Protein AF-A0A0K9Q6B2-F1 (afdb_monomer)

Structure (mmCIF, N/CA/C/O backbone):
data_AF-A0A0K9Q6B2-F1
#
_entry.id   AF-A0A0K9Q6B2-F1
#
loop_
_atom_site.group_PDB
_atom_site.id
_atom_site.type_symbol
_atom_site.label_atom_id
_atom_site.label_alt_id
_atom_site.label_comp_id
_atom_site.label_asym_id
_atom_site.label_entity_id
_atom_site.label_seq_id
_atom_site.pdbx_PDB_ins_code
_atom_site.Cartn_x
_atom_site.Cartn_y
_atom_site.Cartn_z
_atom_site.occupancy
_atom_site.B_iso_or_equiv
_atom_site.auth_seq_id
_atom_site.auth_comp_id
_atom_site.auth_asym_id
_atom_site.auth_atom_id
_atom_site.pdbx_PDB_model_num
ATOM 1 N N . MET A 1 1 ? 2.486 3.660 -5.165 1.00 57.69 1 MET A N 1
ATOM 2 C CA . MET A 1 1 ? 2.488 2.535 -6.147 1.00 57.69 1 MET A CA 1
ATOM 3 C C . MET A 1 1 ? 3.692 1.645 -5.858 1.00 57.69 1 MET A C 1
ATOM 5 O O . MET A 1 1 ? 4.761 2.183 -5.634 1.00 57.69 1 MET A O 1
ATOM 9 N N . ASN A 1 2 ? 3.535 0.317 -5.820 1.00 64.75 2 ASN A N 1
ATOM 10 C CA . ASN A 1 2 ? 4.508 -0.582 -5.174 1.00 64.75 2 ASN A CA 1
ATOM 11 C C . ASN A 1 2 ? 5.620 -1.140 -6.100 1.00 64.75 2 ASN A C 1
ATOM 13 O O . ASN A 1 2 ? 6.135 -2.240 -5.894 1.00 64.75 2 ASN A O 1
ATOM 17 N N . VAL A 1 3 ? 5.939 -0.426 -7.181 1.00 77.06 3 VAL A N 1
ATOM 18 C CA . VAL A 1 3 ? 6.899 -0.862 -8.207 1.00 77.06 3 VAL A CA 1
ATOM 19 C C . VAL A 1 3 ? 8.208 -0.112 -7.992 1.00 77.06 3 VAL A C 1
ATOM 21 O O . VAL A 1 3 ? 8.202 1.107 -7.923 1.00 77.06 3 VAL A O 1
ATOM 24 N N . LEU A 1 4 ? 9.324 -0.831 -7.909 1.00 83.75 4 LEU A N 1
ATOM 25 C CA . LEU A 1 4 ? 10.660 -0.250 -7.751 1.00 83.75 4 LEU A CA 1
ATOM 26 C C . LEU A 1 4 ? 11.307 0.064 -9.100 1.00 83.75 4 LEU A C 1
ATOM 28 O O . LEU A 1 4 ? 12.050 1.029 -9.243 1.00 83.75 4 LEU A O 1
ATOM 32 N N . LYS A 1 5 ? 11.092 -0.813 -10.084 1.00 89.44 5 LYS A N 1
ATOM 33 C CA . LYS A 1 5 ? 11.811 -0.765 -11.357 1.00 89.44 5 LYS A CA 1
ATOM 34 C C . LYS A 1 5 ? 11.062 -1.528 -12.435 1.00 89.44 5 LYS A C 1
ATOM 36 O O . LYS A 1 5 ? 10.506 -2.592 -12.157 1.00 89.44 5 LYS A O 1
ATOM 41 N N . LEU A 1 6 ? 11.113 -1.032 -13.659 1.00 92.50 6 LEU A N 1
ATOM 42 C CA . LEU A 1 6 ? 10.535 -1.660 -14.836 1.00 92.50 6 LEU A CA 1
ATOM 43 C C . LEU A 1 6 ? 11.603 -1.851 -15.910 1.00 92.50 6 LEU A C 1
ATOM 45 O O . LEU A 1 6 ? 12.460 -0.991 -16.101 1.00 92.50 6 LEU A O 1
ATOM 49 N N . ASP A 1 7 ? 11.507 -2.960 -16.633 1.00 95.00 7 ASP A N 1
ATOM 50 C CA . ASP A 1 7 ? 12.198 -3.153 -17.901 1.00 95.00 7 ASP A CA 1
ATOM 51 C C . ASP A 1 7 ? 11.111 -3.111 -19.003 1.00 95.00 7 ASP A C 1
ATOM 53 O O . ASP A 1 7 ? 10.152 -3.894 -18.984 1.00 95.00 7 ASP A O 1
ATOM 57 N N . VAL A 1 8 ? 11.217 -2.159 -19.931 1.00 94.31 8 VAL A N 1
ATOM 58 C CA . VAL A 1 8 ? 10.190 -1.783 -20.915 1.00 94.31 8 VAL A CA 1
ATOM 59 C C . VAL A 1 8 ? 10.779 -1.827 -22.320 1.00 94.31 8 VAL A C 1
ATOM 61 O O . VAL A 1 8 ? 11.869 -1.313 -22.548 1.00 94.31 8 VAL A O 1
ATOM 64 N N . ILE A 1 9 ? 10.046 -2.398 -23.273 1.00 94.25 9 ILE A N 1
ATOM 65 C CA . ILE A 1 9 ? 10.348 -2.265 -24.701 1.00 94.25 9 ILE A CA 1
ATOM 66 C C . ILE A 1 9 ? 9.525 -1.102 -25.251 1.00 94.25 9 ILE A C 1
ATOM 68 O O . ILE A 1 9 ? 8.294 -1.145 -25.229 1.00 94.25 9 ILE A O 1
ATOM 72 N N . THR A 1 10 ? 10.192 -0.052 -25.722 1.00 91.75 10 THR A N 1
ATOM 73 C CA . THR A 1 10 ? 9.519 1.133 -26.278 1.00 91.75 10 THR A CA 1
ATOM 74 C C . THR A 1 10 ? 8.935 0.848 -27.667 1.00 91.75 10 THR A C 1
ATOM 76 O O . THR A 1 10 ? 9.277 -0.146 -28.308 1.00 91.75 10 THR A O 1
ATOM 79 N N . GLY A 1 11 ? 8.102 1.754 -28.192 1.00 87.56 11 GLY A N 1
ATOM 80 C CA . GLY A 1 11 ? 7.571 1.648 -29.562 1.00 87.56 11 GLY A CA 1
ATOM 81 C C . GLY A 1 11 ? 8.639 1.650 -30.668 1.00 87.56 11 GLY A C 1
ATOM 82 O O . GLY A 1 11 ? 8.337 1.302 -31.805 1.00 87.56 11 GLY A O 1
ATOM 83 N N . LYS A 1 12 ? 9.889 2.007 -30.342 1.00 90.62 12 LYS A N 1
ATOM 84 C CA . LYS A 1 12 ? 11.040 1.935 -31.254 1.00 90.62 12 LYS A CA 1
ATOM 85 C C . LYS A 1 12 ? 11.734 0.567 -31.254 1.00 90.62 12 LYS A C 1
ATOM 87 O O . LYS A 1 12 ? 12.609 0.341 -32.078 1.00 90.62 12 LYS A O 1
ATOM 92 N N . GLY A 1 13 ? 11.346 -0.339 -30.352 1.00 91.12 13 GLY A N 1
ATOM 93 C CA . GLY A 1 13 ? 11.984 -1.645 -30.166 1.00 91.12 13 GLY A CA 1
ATOM 94 C C . GLY A 1 13 ? 13.136 -1.650 -29.156 1.00 91.12 13 GLY A C 1
ATOM 95 O O . GLY A 1 13 ? 13.700 -2.708 -28.890 1.00 91.12 13 GLY A O 1
ATOM 96 N N . ASP A 1 14 ? 13.461 -0.505 -28.552 1.00 93.31 14 ASP A N 1
ATOM 97 C CA . ASP A 1 14 ? 14.553 -0.400 -27.581 1.00 93.31 14 ASP A CA 1
ATOM 98 C C . ASP A 1 14 ? 14.140 -0.954 -26.214 1.00 93.31 14 ASP A C 1
ATOM 100 O O . ASP A 1 14 ? 13.113 -0.545 -25.659 1.00 93.31 14 ASP A O 1
ATOM 104 N N . MET A 1 15 ? 14.965 -1.838 -25.644 1.00 93.81 15 MET A N 1
ATOM 105 C CA . MET A 1 15 ? 14.822 -2.292 -24.261 1.00 93.81 15 MET A CA 1
ATOM 106 C C . MET A 1 15 ? 15.434 -1.257 -23.317 1.00 93.81 15 MET A C 1
ATOM 108 O O . MET A 1 15 ? 16.647 -1.055 -23.284 1.00 93.81 15 MET A O 1
ATOM 112 N N . MET A 1 16 ? 14.584 -0.628 -22.514 1.00 94.38 16 MET A N 1
ATOM 113 C CA . MET A 1 16 ? 14.964 0.377 -21.535 1.00 94.38 16 MET A CA 1
ATOM 114 C C . MET A 1 16 ? 14.595 -0.063 -20.131 1.00 94.38 16 MET A C 1
ATOM 116 O O . MET A 1 16 ? 13.613 -0.757 -19.893 1.00 94.38 16 MET A O 1
ATOM 120 N N . THR A 1 17 ? 15.408 0.363 -19.180 1.00 94.94 17 THR A N 1
ATOM 121 C CA . THR A 1 17 ? 15.175 0.142 -17.761 1.00 94.94 17 THR A CA 1
ATOM 122 C C . THR A 1 17 ? 14.816 1.477 -17.117 1.00 94.94 17 THR A C 1
ATOM 124 O O . THR A 1 17 ? 15.500 2.469 -17.366 1.00 94.94 17 THR A O 1
ATOM 127 N N . CYS A 1 18 ? 13.766 1.522 -16.299 1.00 92.75 18 CYS A N 1
ATOM 128 C CA . CYS A 1 18 ? 13.313 2.746 -15.641 1.00 92.75 18 CYS A CA 1
ATOM 129 C C . CYS A 1 18 ? 12.869 2.524 -14.183 1.00 92.75 18 CYS A C 1
ATOM 131 O O . CYS A 1 18 ? 12.442 1.434 -13.801 1.00 92.75 18 CYS A O 1
ATOM 133 N N . SER A 1 19 ? 13.016 3.558 -13.361 1.00 91.44 19 SER A N 1
ATOM 134 C CA . SER A 1 19 ? 12.631 3.664 -11.947 1.00 91.44 19 SER A CA 1
ATOM 135 C C . SER A 1 19 ? 12.259 5.117 -11.628 1.00 91.44 19 SER A C 1
ATOM 137 O O . SER A 1 19 ? 12.355 5.997 -12.485 1.00 91.44 19 SER A O 1
ATOM 139 N N . ASP A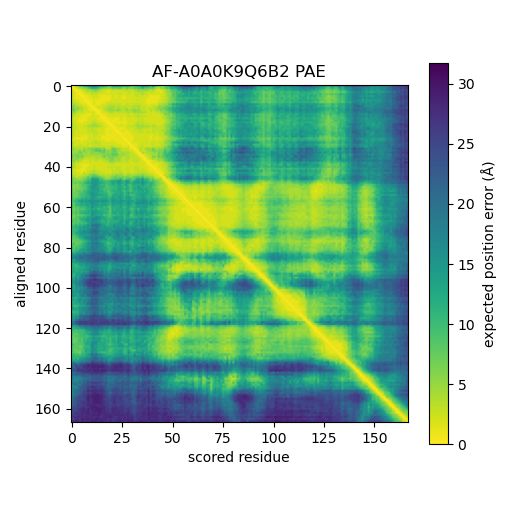 1 20 ? 11.852 5.386 -10.391 1.00 88.56 20 ASP A N 1
ATOM 140 C CA . ASP A 1 20 ? 11.551 6.733 -9.886 1.00 88.56 20 ASP A CA 1
ATOM 141 C C . ASP A 1 20 ? 12.697 7.747 -10.085 1.00 88.56 20 ASP A C 1
ATOM 143 O O . ASP A 1 20 ? 12.446 8.925 -10.328 1.00 88.56 20 ASP A O 1
ATOM 147 N N . ASN A 1 21 ? 13.945 7.278 -10.036 1.00 92.19 21 ASN A N 1
ATOM 148 C CA . ASN A 1 21 ? 15.170 8.070 -10.151 1.00 92.19 21 ASN A CA 1
ATOM 149 C C . ASN A 1 21 ? 15.954 7.860 -11.461 1.00 92.19 21 ASN A C 1
ATOM 151 O O . ASN A 1 21 ? 16.980 8.506 -11.671 1.00 92.19 21 ASN A O 1
ATOM 155 N N . HIS A 1 22 ? 15.502 6.972 -12.350 1.00 91.19 22 HIS A N 1
ATOM 156 C CA . HIS A 1 22 ? 16.187 6.668 -13.608 1.00 91.19 22 HIS A CA 1
ATOM 157 C C . HIS A 1 22 ? 15.173 6.516 -14.739 1.00 91.19 22 HIS A C 1
ATOM 159 O O . HIS A 1 22 ? 14.329 5.627 -14.690 1.00 91.19 22 HIS A O 1
ATOM 165 N N . ASN A 1 23 ? 15.252 7.355 -15.777 1.00 90.62 23 ASN A N 1
ATOM 166 C CA . ASN A 1 23 ? 14.235 7.419 -16.838 1.00 90.62 23 ASN A CA 1
ATOM 167 C C . ASN A 1 23 ? 12.811 7.567 -16.260 1.00 90.62 23 ASN A C 1
ATOM 169 O O . ASN A 1 23 ? 11.887 6.852 -16.653 1.00 90.62 23 ASN A O 1
ATOM 173 N N . SER A 1 24 ? 12.650 8.476 -15.295 1.00 91.06 24 SER A N 1
ATOM 174 C CA . SER A 1 24 ? 11.429 8.638 -14.498 1.00 91.06 24 SER A CA 1
ATOM 175 C C . SER A 1 24 ? 10.203 9.005 -15.337 1.00 91.06 24 SER A C 1
ATOM 177 O O . SER A 1 24 ? 9.110 8.522 -15.058 1.00 91.06 24 SER A O 1
ATOM 179 N N . GLU A 1 25 ? 10.374 9.773 -16.414 1.00 90.56 25 GLU A N 1
ATOM 180 C CA . GLU A 1 25 ? 9.297 10.066 -17.370 1.00 90.56 25 GLU A CA 1
ATOM 181 C C . GLU A 1 25 ? 8.736 8.791 -18.010 1.00 90.56 25 GLU A C 1
ATOM 183 O O . GLU A 1 25 ? 7.522 8.601 -18.056 1.00 90.56 25 GLU A O 1
ATOM 188 N N . LEU A 1 26 ? 9.611 7.874 -18.444 1.00 89.88 26 LEU A N 1
ATOM 189 C CA . LEU A 1 26 ? 9.194 6.576 -18.975 1.00 89.88 26 LEU A CA 1
ATOM 190 C C . LEU A 1 26 ? 8.571 5.714 -17.873 1.00 89.88 26 LEU A C 1
ATOM 192 O O . LEU A 1 26 ? 7.573 5.042 -18.116 1.00 89.88 26 LEU A O 1
ATOM 196 N N . PHE A 1 27 ? 9.138 5.735 -16.665 1.00 90.25 27 PHE A N 1
ATOM 197 C CA . PHE A 1 27 ? 8.605 5.003 -15.518 1.00 90.25 27 PHE A CA 1
ATOM 198 C C . PHE A 1 27 ? 7.161 5.415 -15.210 1.00 90.25 27 PHE A C 1
ATOM 200 O O . PHE A 1 27 ? 6.265 4.577 -15.273 1.00 90.25 27 PHE A O 1
ATOM 207 N N . TYR A 1 28 ? 6.901 6.701 -14.969 1.00 88.44 28 TYR A N 1
ATOM 208 C CA . TYR A 1 28 ? 5.554 7.196 -14.675 1.00 88.44 28 TYR A CA 1
ATOM 209 C C . TYR A 1 28 ? 4.623 7.166 -15.891 1.00 88.44 28 TYR A C 1
ATOM 211 O O . TYR A 1 28 ? 3.433 6.926 -15.722 1.00 88.44 28 TYR A O 1
ATOM 219 N N . GLY A 1 29 ? 5.140 7.342 -17.111 1.00 87.69 29 GLY A N 1
ATOM 220 C CA . GLY A 1 29 ? 4.344 7.227 -18.334 1.00 87.69 29 GLY A CA 1
ATOM 221 C C . GLY A 1 29 ? 3.834 5.804 -18.571 1.00 87.69 29 GLY A C 1
ATOM 222 O O . GLY A 1 29 ? 2.686 5.602 -18.952 1.00 87.69 29 GLY A O 1
ATOM 223 N N . VAL A 1 30 ? 4.656 4.789 -18.302 1.00 88.06 30 VAL A N 1
ATOM 224 C CA . VAL A 1 30 ? 4.267 3.379 -18.463 1.00 88.06 30 VAL A CA 1
ATOM 225 C C . VAL A 1 30 ? 3.322 2.924 -17.342 1.00 88.06 30 VAL A C 1
ATOM 227 O O . VAL A 1 30 ? 2.409 2.128 -17.584 1.00 88.06 30 VAL A O 1
ATOM 230 N N . LEU A 1 31 ? 3.478 3.456 -16.127 1.00 85.25 31 LEU A N 1
ATOM 231 C CA . LEU A 1 31 ? 2.573 3.202 -15.005 1.00 85.25 31 LEU A CA 1
ATOM 232 C C . LEU A 1 31 ? 1.212 3.884 -15.237 1.00 85.25 31 LEU A C 1
ATOM 234 O O . LEU A 1 31 ? 1.035 5.073 -15.010 1.00 85.25 31 LEU A O 1
ATOM 238 N N . GLY A 1 32 ? 0.212 3.117 -15.674 1.00 78.56 32 GLY A N 1
ATOM 239 C CA . GLY A 1 32 ? -1.139 3.638 -15.928 1.00 78.56 32 GLY A CA 1
ATOM 240 C C . GLY A 1 32 ? -1.335 4.259 -17.316 1.00 78.56 32 GLY A C 1
ATOM 241 O O . GLY A 1 32 ? -2.458 4.617 -17.657 1.00 78.56 32 GLY A O 1
ATOM 242 N N . GLY A 1 33 ? -0.302 4.295 -18.163 1.00 82.50 33 GLY A N 1
ATOM 243 C CA . GLY A 1 33 ? -0.378 4.796 -19.543 1.00 82.50 33 GLY A CA 1
ATOM 244 C C . GLY A 1 33 ? -1.043 3.858 -20.553 1.00 82.50 33 GLY A C 1
ATOM 245 O O . GLY A 1 33 ? -0.788 3.984 -21.746 1.00 82.50 33 GLY A O 1
ATOM 246 N N . LEU A 1 34 ? -1.842 2.884 -20.099 1.00 79.75 34 LEU A N 1
ATOM 247 C CA . LEU A 1 34 ? -2.633 1.967 -20.940 1.00 79.75 34 LEU A CA 1
ATOM 248 C C . LEU A 1 34 ? -1.836 1.261 -22.065 1.00 79.75 34 LEU A C 1
ATOM 250 O O . LEU A 1 34 ? -2.406 0.881 -23.083 1.00 79.75 34 LEU A O 1
ATOM 254 N N . GLY A 1 35 ? -0.520 1.091 -21.892 1.00 80.56 35 GLY A N 1
ATOM 255 C CA . GLY A 1 35 ? 0.371 0.470 -22.883 1.00 80.56 35 GLY A CA 1
ATOM 256 C C . GLY A 1 35 ? 0.847 1.388 -24.017 1.00 80.56 35 GLY A C 1
ATOM 257 O O . GLY A 1 35 ? 1.495 0.911 -24.941 1.00 80.56 35 GLY A O 1
ATOM 258 N N . GLN A 1 36 ? 0.576 2.695 -23.963 1.00 85.38 36 GLN A N 1
ATOM 259 C CA . GLN A 1 36 ? 0.947 3.639 -25.030 1.00 85.38 36 GLN A CA 1
ATOM 260 C C . GLN A 1 36 ? 2.454 3.917 -25.108 1.00 85.38 36 GLN A C 1
ATOM 262 O O . GLN A 1 36 ? 2.977 4.227 -26.175 1.00 85.38 36 GLN A O 1
ATOM 267 N N . PHE A 1 37 ? 3.161 3.795 -23.984 1.00 81.88 37 PHE A N 1
ATOM 268 C CA . PHE A 1 37 ? 4.571 4.182 -23.865 1.00 81.88 37 PHE A CA 1
ATOM 269 C C . PHE A 1 37 ? 5.548 3.000 -23.977 1.00 81.88 37 PHE A C 1
ATOM 271 O O . PHE A 1 37 ? 6.762 3.197 -23.965 1.00 81.88 37 PHE A O 1
ATOM 278 N N . GLY A 1 38 ? 5.034 1.775 -24.127 1.00 86.06 38 GLY A N 1
ATOM 279 C CA . GLY A 1 38 ? 5.836 0.569 -24.317 1.00 86.06 38 GLY A CA 1
ATOM 280 C C . GLY A 1 38 ? 5.263 -0.671 -23.632 1.00 86.06 38 GLY A C 1
ATOM 281 O O . GLY A 1 38 ? 4.308 -0.604 -22.856 1.00 86.06 38 GLY A O 1
ATOM 282 N N . PHE A 1 39 ? 5.882 -1.817 -23.911 1.00 89.12 39 PHE A N 1
ATOM 283 C CA . PHE A 1 39 ? 5.536 -3.111 -23.331 1.00 89.12 39 PHE A CA 1
ATOM 284 C C . PHE A 1 39 ? 6.407 -3.400 -22.110 1.00 89.12 39 PHE A C 1
ATOM 286 O O . PHE A 1 39 ? 7.630 -3.489 -22.215 1.00 89.12 39 PHE A O 1
ATOM 293 N N . ILE A 1 40 ? 5.782 -3.587 -20.949 1.00 91.69 40 ILE A N 1
ATOM 294 C CA . ILE A 1 40 ? 6.485 -4.001 -19.731 1.00 91.69 40 ILE A CA 1
ATOM 295 C C . ILE A 1 40 ? 6.880 -5.474 -19.874 1.00 91.69 40 ILE A C 1
ATOM 297 O O . ILE A 1 40 ? 6.017 -6.341 -19.984 1.00 91.69 40 ILE A O 1
ATOM 301 N N . THR A 1 41 ? 8.181 -5.757 -19.838 1.00 91.44 41 THR A N 1
ATOM 302 C CA . THR A 1 41 ? 8.728 -7.125 -19.920 1.00 91.44 41 THR A CA 1
ATOM 303 C C . THR A 1 41 ? 9.174 -7.666 -18.566 1.00 91.44 41 THR A C 1
ATOM 305 O O . THR A 1 41 ? 9.146 -8.875 -18.343 1.00 91.44 41 THR A O 1
ATOM 308 N N . ARG A 1 42 ? 9.545 -6.783 -17.631 1.00 89.31 42 ARG A N 1
ATOM 309 C CA . ARG A 1 42 ? 9.842 -7.138 -16.238 1.00 89.31 42 ARG A CA 1
ATOM 310 C C . ARG A 1 42 ? 9.415 -6.013 -15.304 1.00 89.31 42 ARG A C 1
ATOM 312 O O . ARG A 1 42 ? 9.640 -4.844 -15.599 1.00 89.31 42 ARG A O 1
ATOM 319 N N . ALA A 1 43 ? 8.871 -6.370 -14.146 1.00 88.12 43 ALA A N 1
ATOM 320 C CA . ALA A 1 43 ? 8.630 -5.446 -13.045 1.00 88.12 43 ALA A CA 1
ATOM 321 C C . ALA A 1 43 ? 9.293 -5.972 -11.768 1.00 88.12 43 ALA A C 1
ATOM 323 O O . ALA A 1 43 ? 9.216 -7.162 -11.467 1.00 88.12 43 ALA A O 1
ATOM 324 N N . ARG A 1 44 ? 9.949 -5.086 -11.018 1.00 84.50 44 ARG A N 1
ATOM 325 C CA . ARG A 1 44 ? 10.446 -5.347 -9.662 1.00 84.50 44 ARG A CA 1
ATOM 326 C C . ARG A 1 44 ? 9.480 -4.681 -8.687 1.00 84.50 44 ARG A C 1
ATOM 328 O O . ARG A 1 44 ? 9.270 -3.475 -8.780 1.00 84.50 44 ARG A O 1
ATOM 335 N N . ILE A 1 45 ? 8.878 -5.462 -7.797 1.00 77.00 45 ILE A N 1
ATOM 336 C CA . ILE A 1 45 ? 7.797 -5.045 -6.888 1.00 77.00 45 ILE A CA 1
ATOM 337 C C . ILE A 1 45 ? 8.211 -5.428 -5.464 1.00 77.00 45 ILE A C 1
ATOM 339 O O . ILE A 1 45 ? 8.857 -6.462 -5.280 1.00 77.00 45 ILE A O 1
ATOM 343 N N . ILE A 1 46 ? 7.850 -4.622 -4.464 1.00 70.44 46 ILE A N 1
ATOM 344 C CA . ILE A 1 46 ? 8.059 -4.989 -3.056 1.00 70.44 46 ILE A CA 1
ATOM 345 C C . ILE A 1 46 ? 7.054 -6.087 -2.682 1.00 70.44 46 ILE A C 1
ATOM 347 O O . ILE A 1 46 ? 5.851 -5.951 -2.901 1.00 70.44 46 ILE A O 1
ATOM 351 N N . LEU A 1 47 ? 7.551 -7.196 -2.137 1.00 63.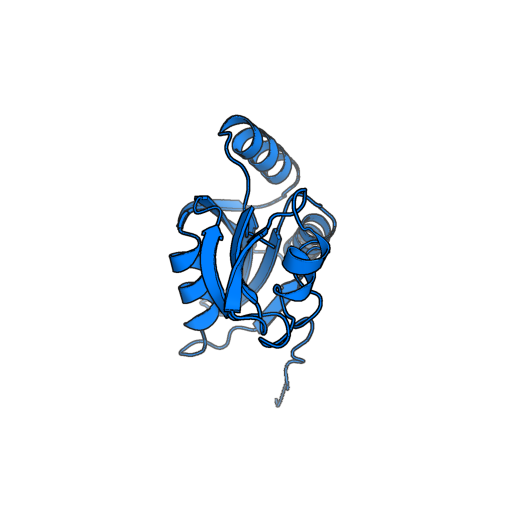59 47 LEU A N 1
ATOM 352 C CA . LEU A 1 47 ? 6.758 -8.408 -1.894 1.00 63.59 47 LEU A CA 1
ATOM 353 C C . LEU A 1 47 ? 6.240 -8.549 -0.459 1.00 63.59 47 LEU A C 1
ATOM 355 O O . LEU A 1 47 ? 5.349 -9.367 -0.228 1.00 63.59 47 LEU A O 1
ATOM 359 N N . GLN A 1 48 ? 6.781 -7.782 0.486 1.00 65.94 48 GLN A N 1
ATOM 360 C CA . GLN A 1 48 ? 6.428 -7.892 1.898 1.00 65.94 48 GLN A CA 1
ATOM 361 C C . GLN A 1 48 ? 5.355 -6.881 2.267 1.00 65.94 48 GLN A C 1
ATOM 363 O O . GLN A 1 48 ? 5.483 -5.690 1.989 1.00 65.94 48 GLN A O 1
ATOM 368 N N . THR A 1 49 ? 4.283 -7.385 2.871 1.00 70.44 49 THR A N 1
ATOM 369 C CA . THR A 1 49 ? 3.143 -6.576 3.283 1.00 70.44 49 THR A CA 1
ATOM 370 C C . THR A 1 49 ? 2.662 -7.053 4.646 1.00 70.44 49 THR A C 1
ATOM 372 O O . THR A 1 49 ? 2.579 -8.259 4.894 1.00 70.44 49 THR A O 1
ATOM 375 N N . LYS A 1 50 ? 2.366 -6.109 5.536 1.00 74.75 50 LYS A N 1
ATOM 376 C CA . LYS A 1 50 ? 1.757 -6.385 6.836 1.00 74.75 50 LYS A CA 1
ATOM 377 C C . LYS A 1 50 ? 0.271 -6.103 6.724 1.00 74.75 50 LYS A C 1
ATOM 379 O O . LYS A 1 50 ? -0.131 -4.986 6.401 1.00 74.75 50 LYS A O 1
ATOM 384 N N . TRP A 1 51 ? -0.541 -7.114 6.996 1.00 76.81 51 TRP A N 1
ATOM 385 C CA . TRP A 1 51 ? -1.984 -6.958 7.094 1.00 76.81 51 TRP A CA 1
ATOM 386 C C . TRP A 1 51 ? -2.388 -6.936 8.562 1.00 76.81 51 TRP A C 1
ATOM 388 O O . TRP A 1 51 ? -2.110 -7.874 9.305 1.00 76.81 51 TRP A O 1
ATOM 398 N N . ILE A 1 52 ? -3.040 -5.855 8.967 1.00 77.88 52 ILE A N 1
ATOM 399 C CA . ILE A 1 52 ? -3.584 -5.667 10.303 1.00 77.88 52 ILE A CA 1
ATOM 400 C C . ILE A 1 52 ? -5.105 -5.690 10.187 1.00 77.88 52 ILE A C 1
ATOM 402 O O . ILE A 1 52 ? -5.692 -5.076 9.293 1.00 77.88 52 ILE A O 1
ATOM 406 N N . LYS A 1 53 ? -5.752 -6.427 11.080 1.00 82.19 53 LYS A N 1
ATOM 407 C CA . LYS A 1 53 ? -7.201 -6.515 11.172 1.00 82.19 53 LYS A CA 1
ATOM 408 C C . LYS A 1 53 ? -7.618 -6.136 12.582 1.00 82.19 53 LYS A C 1
ATOM 410 O O . LYS A 1 53 ? -7.159 -6.737 13.545 1.00 82.19 53 LYS A O 1
ATOM 415 N N . ILE A 1 54 ? -8.496 -5.150 12.688 1.00 81.88 54 ILE A N 1
ATOM 416 C CA . ILE A 1 54 ? -8.926 -4.582 13.964 1.00 81.88 54 ILE A CA 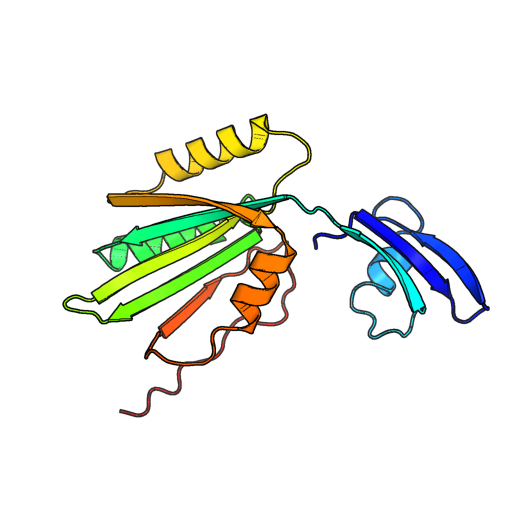1
ATOM 417 C C . ILE A 1 54 ? -10.430 -4.791 14.097 1.00 81.88 54 ILE A C 1
ATOM 419 O O . ILE A 1 54 ? -11.177 -4.502 13.157 1.00 81.88 54 ILE A O 1
ATOM 423 N N . GLN A 1 55 ? -10.871 -5.317 15.239 1.00 83.25 55 GLN A N 1
ATOM 424 C CA . GLN A 1 55 ? -12.289 -5.468 15.564 1.00 83.25 55 GLN A CA 1
ATOM 425 C C . GLN A 1 55 ? -12.765 -4.349 16.490 1.00 83.25 55 GLN A C 1
ATOM 427 O O . GLN A 1 55 ? -12.085 -3.972 17.444 1.00 83.25 55 GLN A O 1
ATOM 432 N N . TYR A 1 56 ? -13.979 -3.877 16.224 1.00 81.94 56 TYR A N 1
ATOM 433 C CA . TYR A 1 56 ? -14.684 -2.885 17.020 1.00 81.94 56 TYR A CA 1
ATOM 434 C C . TYR A 1 56 ? -16.113 -3.352 17.297 1.00 81.94 56 TYR A C 1
ATOM 436 O O . TYR A 1 56 ? -16.797 -3.901 16.425 1.00 81.94 56 TYR A O 1
ATOM 444 N N . ASP A 1 57 ? -16.578 -3.070 18.506 1.00 83.06 57 ASP A N 1
ATOM 445 C CA . ASP A 1 57 ? -17.962 -3.230 18.955 1.00 83.06 57 ASP A CA 1
ATOM 446 C C . ASP A 1 57 ? -18.770 -1.921 18.849 1.00 83.06 57 ASP A C 1
ATOM 448 O O . ASP A 1 57 ? -20.000 -1.950 18.774 1.00 83.06 57 ASP A O 1
ATOM 452 N N . ASN A 1 58 ? -18.085 -0.775 18.782 1.00 81.56 58 ASN A N 1
ATOM 453 C CA . ASN A 1 58 ? -18.673 0.558 18.727 1.00 81.56 58 ASN A CA 1
ATOM 454 C C . ASN A 1 58 ? -18.397 1.262 17.386 1.00 81.56 58 ASN A C 1
ATOM 456 O O . ASN A 1 58 ? -17.246 1.438 16.980 1.00 81.56 58 ASN A O 1
ATOM 460 N N . PHE A 1 59 ? -19.466 1.726 16.731 1.00 82.31 59 PHE A N 1
ATOM 461 C CA . PHE A 1 59 ? -19.390 2.434 15.451 1.00 82.31 59 PHE A CA 1
ATOM 462 C C . PHE A 1 59 ? -18.627 3.761 15.528 1.00 82.31 59 PHE A C 1
ATOM 464 O O . PHE A 1 59 ? -17.866 4.063 14.618 1.00 82.31 59 PHE A O 1
ATOM 471 N N . GLU A 1 60 ? -18.800 4.544 16.596 1.00 82.94 60 GLU A N 1
ATOM 472 C CA . GLU A 1 60 ? -18.163 5.861 16.723 1.00 82.94 60 GLU A CA 1
ATOM 473 C C . GLU A 1 60 ? -16.643 5.750 16.851 1.00 82.94 60 GLU A C 1
ATOM 475 O O . GLU A 1 60 ? -15.911 6.578 16.309 1.00 82.94 60 GLU A O 1
ATOM 480 N N . ILE A 1 61 ? -16.167 4.723 17.564 1.00 82.31 61 ILE A N 1
ATOM 481 C CA . ILE A 1 61 ? -14.735 4.432 17.691 1.00 82.31 61 ILE A CA 1
ATOM 482 C C . ILE A 1 61 ? -14.202 3.952 16.340 1.00 82.31 61 ILE A C 1
ATOM 484 O O . ILE A 1 61 ? -13.200 4.471 15.858 1.00 82.31 61 ILE A O 1
ATOM 488 N N . PHE A 1 62 ? -14.924 3.039 15.686 1.00 82.81 62 PHE A N 1
ATOM 489 C CA . PHE A 1 62 ? -14.587 2.549 14.353 1.00 82.81 62 PHE A CA 1
ATOM 490 C C . PHE A 1 62 ? -14.437 3.682 13.324 1.00 82.81 62 PHE A C 1
ATOM 492 O O . PHE A 1 62 ? -13.436 3.728 12.614 1.00 82.81 62 PHE A O 1
ATOM 499 N N . THR A 1 63 ? -15.389 4.618 13.240 1.00 81.50 63 THR A N 1
ATOM 500 C CA . THR A 1 63 ? -15.316 5.707 12.253 1.00 81.50 63 THR A CA 1
ATOM 501 C C . THR A 1 63 ? -14.183 6.679 12.555 1.00 81.50 63 THR A C 1
ATOM 503 O O . THR A 1 63 ? -13.479 7.084 11.634 1.00 81.50 63 THR A O 1
ATOM 506 N N . LYS A 1 64 ? -13.964 7.019 13.833 1.00 82.69 64 LYS A N 1
ATOM 507 C CA . LYS A 1 64 ? -12.872 7.915 14.245 1.00 82.69 64 LYS A CA 1
ATOM 508 C C . LYS A 1 64 ? -11.504 7.315 13.941 1.00 82.69 64 LYS A C 1
ATOM 510 O O . LYS A 1 64 ? -10.647 7.999 13.389 1.00 82.69 64 LYS A O 1
ATOM 515 N N . ASP A 1 65 ? -11.316 6.040 14.265 1.00 80.69 65 ASP A N 1
ATOM 516 C CA . ASP A 1 65 ? -10.061 5.342 14.002 1.00 80.69 65 ASP A CA 1
ATOM 517 C C . ASP A 1 65 ? -9.844 5.149 12.495 1.00 80.69 65 ASP A C 1
ATOM 519 O O . ASP A 1 65 ? -8.728 5.321 12.011 1.00 80.69 65 ASP A O 1
ATOM 523 N N . GLN A 1 66 ? -10.902 4.874 11.722 1.00 78.81 66 GLN A N 1
ATOM 524 C CA . GLN A 1 66 ? -10.805 4.795 10.265 1.00 78.81 66 GLN A CA 1
ATOM 525 C C . GLN A 1 66 ? -10.382 6.138 9.648 1.00 78.81 66 GLN A C 1
ATOM 527 O O . GLN A 1 66 ? -9.497 6.160 8.795 1.00 78.81 66 GLN A O 1
ATOM 532 N N . GLU A 1 67 ? -10.970 7.255 10.080 1.00 81.12 67 GLU A N 1
ATOM 533 C CA . GLU A 1 67 ? -10.576 8.597 9.631 1.00 81.12 67 GLU A CA 1
ATOM 534 C C . GLU A 1 67 ? -9.128 8.925 10.010 1.00 81.12 67 GLU A C 1
ATOM 536 O O . GLU A 1 67 ? -8.371 9.434 9.181 1.00 81.12 67 GLU A O 1
ATOM 541 N N . LEU A 1 68 ? -8.717 8.576 11.232 1.00 78.69 68 LEU A N 1
ATOM 542 C CA . LEU A 1 68 ? -7.347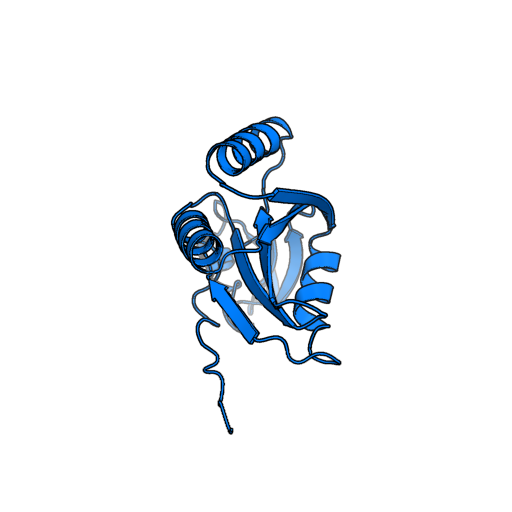 8.755 11.704 1.00 78.69 68 LEU A CA 1
ATOM 543 C C . LEU A 1 68 ? -6.345 7.958 10.854 1.00 78.69 68 LEU A C 1
ATOM 545 O O . LEU A 1 68 ? -5.321 8.506 10.453 1.00 78.69 68 LEU A O 1
ATOM 549 N N . LEU A 1 69 ? -6.648 6.693 10.551 1.00 75.69 69 LEU A N 1
ATOM 550 C CA . LEU A 1 69 ? -5.797 5.819 9.737 1.00 75.69 69 LEU A CA 1
ATOM 551 C C . LEU A 1 69 ? -5.704 6.271 8.274 1.00 75.69 69 LEU A C 1
ATOM 553 O O . LEU A 1 69 ? -4.673 6.060 7.644 1.00 75.69 69 LEU A O 1
ATOM 55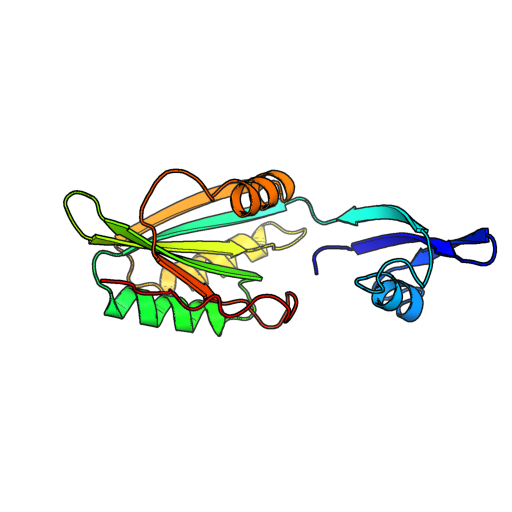7 N N . ILE A 1 70 ? -6.756 6.894 7.731 1.00 75.81 70 ILE A N 1
ATOM 558 C CA . ILE A 1 70 ? -6.740 7.488 6.384 1.00 75.81 70 ILE A CA 1
ATOM 559 C C . ILE A 1 70 ? -5.907 8.777 6.360 1.00 75.81 70 ILE A C 1
ATOM 561 O O . ILE A 1 70 ? -5.252 9.066 5.361 1.00 75.81 70 ILE A O 1
ATOM 565 N N . ALA A 1 71 ? -5.947 9.561 7.440 1.00 73.88 71 ALA A N 1
ATOM 566 C CA . ALA A 1 71 ? -5.164 10.789 7.569 1.00 73.88 71 ALA A CA 1
ATOM 567 C C . ALA A 1 71 ? -3.663 10.529 7.807 1.00 73.88 71 ALA A C 1
ATOM 569 O O . ALA A 1 71 ? -2.848 11.430 7.612 1.00 73.88 71 ALA A O 1
ATOM 570 N N . MET A 1 72 ? -3.308 9.318 8.235 1.00 68.44 72 MET A N 1
ATOM 571 C CA . MET A 1 72 ? -1.934 8.839 8.380 1.00 68.44 72 MET A CA 1
ATOM 572 C C . MET A 1 72 ? -1.331 8.488 7.012 1.00 68.44 72 MET A C 1
ATOM 574 O O . MET A 1 72 ? -1.931 7.754 6.228 1.00 68.44 72 MET A O 1
ATOM 578 N N . ASP A 1 73 ? -0.118 8.971 6.734 1.00 65.19 73 ASP A N 1
ATOM 579 C CA . ASP A 1 73 ? 0.621 8.657 5.495 1.00 65.19 73 ASP A CA 1
ATOM 580 C C . ASP A 1 73 ? 1.295 7.268 5.561 1.00 65.19 73 ASP A C 1
ATOM 582 O O . ASP A 1 73 ? 1.860 6.758 4.596 1.00 65.19 73 ASP A O 1
ATOM 586 N N . GLU A 1 74 ? 1.213 6.625 6.725 1.00 66.06 74 GLU A N 1
ATOM 587 C CA . GLU A 1 74 ? 1.804 5.327 7.026 1.00 66.06 74 GLU A CA 1
ATOM 588 C C . GLU A 1 74 ? 0.945 4.135 6.559 1.00 66.06 74 GLU A C 1
ATOM 590 O O . GLU A 1 74 ? 1.412 2.995 6.570 1.00 66.06 74 GLU A O 1
ATOM 595 N N . SER A 1 75 ? -0.301 4.375 6.139 1.00 64.88 75 SER A N 1
ATOM 596 C CA . SER A 1 75 ? -1.224 3.332 5.672 1.00 64.88 75 SER A CA 1
ATOM 597 C C . S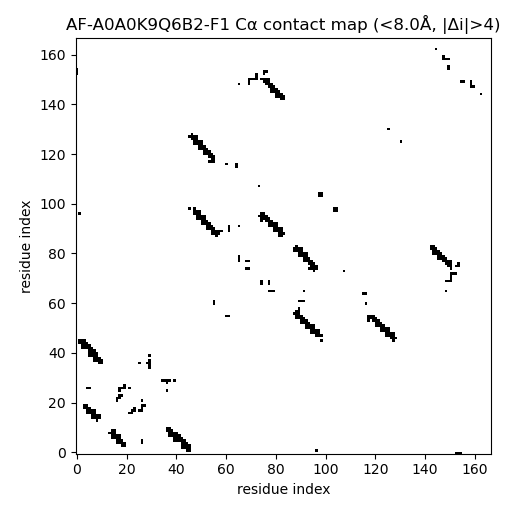ER A 1 75 ? -1.461 3.446 4.173 1.00 64.88 75 SER A C 1
ATOM 599 O O . SER A 1 75 ? -2.050 4.419 3.720 1.00 64.88 75 SER A O 1
ATOM 601 N N . ASP A 1 76 ? -1.105 2.434 3.388 1.00 69.50 76 ASP A N 1
ATOM 602 C CA . ASP A 1 76 ? -1.382 2.449 1.943 1.00 69.50 76 ASP A CA 1
ATOM 603 C C . ASP A 1 76 ? -2.831 2.082 1.609 1.00 69.50 76 ASP A C 1
ATOM 605 O O . ASP A 1 76 ? -3.364 2.468 0.566 1.00 69.50 76 ASP A O 1
ATOM 609 N N . TYR A 1 77 ? -3.477 1.305 2.481 1.00 72.94 77 TYR A N 1
ATOM 610 C CA . TYR A 1 77 ? -4.834 0.821 2.266 1.00 72.94 77 TYR A CA 1
ATOM 611 C C . TYR A 1 77 ? -5.579 0.674 3.588 1.00 72.94 77 TYR A C 1
ATOM 613 O O . TYR A 1 77 ? -5.131 -0.048 4.481 1.00 72.94 77 TYR A O 1
ATOM 621 N N . VAL A 1 78 ? -6.750 1.302 3.676 1.00 78.44 78 VAL A N 1
ATOM 622 C CA . VAL A 1 78 ? -7.652 1.188 4.822 1.00 78.44 78 VAL A CA 1
ATOM 623 C C . VAL A 1 78 ? -9.044 0.834 4.319 1.00 78.44 78 VAL A C 1
ATOM 625 O O . VAL A 1 78 ? -9.623 1.486 3.449 1.00 78.44 78 VAL A O 1
ATOM 628 N N . GLU A 1 79 ? -9.614 -0.224 4.873 1.00 81.50 79 GLU A N 1
ATOM 629 C CA . GLU A 1 79 ? -10.926 -0.693 4.469 1.00 81.50 79 GLU A CA 1
ATOM 630 C C . GLU A 1 79 ? -11.755 -1.112 5.673 1.00 81.50 79 GLU A C 1
ATOM 632 O O . GLU A 1 79 ? -11.381 -1.999 6.430 1.00 81.50 79 GLU A O 1
ATOM 637 N N . GLY A 1 80 ? -12.916 -0.487 5.816 1.00 82.38 80 GLY A N 1
ATOM 638 C CA . GLY A 1 80 ? -13.892 -0.789 6.846 1.00 82.38 80 GLY A CA 1
ATOM 639 C C . GLY A 1 80 ? -14.998 -1.709 6.336 1.00 82.38 80 GLY A C 1
ATOM 640 O O . GLY A 1 80 ? -15.505 -1.547 5.220 1.00 82.38 80 GLY A O 1
ATOM 641 N N . PHE A 1 81 ? -15.424 -2.649 7.176 1.00 79.88 81 PHE A N 1
ATOM 642 C CA . PHE A 1 81 ? -16.569 -3.512 6.917 1.00 79.88 81 PHE A CA 1
ATOM 643 C C . PHE A 1 81 ? -17.493 -3.603 8.118 1.00 79.88 81 PHE A C 1
ATOM 645 O O . PHE A 1 81 ? -17.046 -3.757 9.253 1.00 79.88 81 PHE A O 1
ATOM 652 N N . LEU A 1 82 ? -18.790 -3.649 7.827 1.00 79.12 82 LEU A N 1
ATOM 653 C CA . LEU A 1 82 ? -19.795 -4.091 8.783 1.00 79.12 82 LEU A CA 1
ATOM 654 C C . LEU A 1 82 ? -20.123 -5.560 8.534 1.00 79.12 82 LEU A C 1
ATOM 656 O O . LEU A 1 82 ? -20.483 -5.941 7.414 1.00 79.12 82 LEU A O 1
ATOM 660 N N . THR A 1 83 ? -20.038 -6.378 9.579 1.00 77.56 83 THR A N 1
ATOM 661 C CA . THR A 1 83 ? -20.476 -7.775 9.538 1.00 77.56 83 THR A CA 1
ATOM 662 C C . THR A 1 83 ? -21.641 -7.961 10.501 1.00 77.56 83 THR A C 1
ATOM 664 O O . THR A 1 83 ? -21.547 -7.645 11.683 1.00 77.56 83 THR A O 1
ATOM 667 N N . ARG A 1 84 ? -22.767 -8.473 9.993 1.00 68.75 84 ARG A N 1
ATOM 668 C CA . ARG A 1 84 ? -23.934 -8.805 10.816 1.00 68.75 84 ARG A CA 1
ATOM 669 C C . ARG A 1 84 ? -23.912 -10.295 11.147 1.00 68.75 84 ARG A C 1
ATOM 671 O O . ARG A 1 84 ? -24.232 -11.112 10.286 1.00 68.75 84 ARG A O 1
ATOM 678 N N . GLY A 1 85 ? -23.505 -10.621 12.373 1.00 71.12 85 GLY A N 1
ATOM 679 C CA . GLY A 1 85 ? -23.615 -11.956 12.964 1.00 71.12 85 GLY A CA 1
ATOM 680 C C . GLY A 1 85 ? -24.778 -12.016 13.957 1.00 71.12 85 GLY A C 1
ATOM 681 O O . GLY A 1 85 ? -25.884 -11.575 13.647 1.00 71.12 85 GLY A O 1
ATOM 682 N N . THR A 1 86 ? -24.516 -12.518 15.167 1.00 69.88 86 THR A N 1
ATOM 683 C CA . THR A 1 86 ? -25.418 -12.387 16.331 1.00 69.88 86 THR A CA 1
ATOM 684 C C . THR A 1 86 ? -25.510 -10.938 16.821 1.00 69.88 86 THR A C 1
ATOM 686 O O . THR A 1 86 ? -26.576 -10.494 17.238 1.00 69.88 86 THR A O 1
ATOM 689 N N . GLN A 1 87 ? -24.412 -10.189 16.694 1.00 73.69 87 GLN A N 1
ATOM 690 C CA . GLN A 1 87 ? -24.309 -8.745 16.899 1.00 73.69 87 GLN A CA 1
ATOM 691 C C . GLN A 1 87 ? -23.644 -8.100 15.668 1.00 73.69 87 GLN A C 1
ATOM 693 O O . GLN A 1 87 ? -23.063 -8.793 14.826 1.00 73.69 87 GLN A O 1
ATOM 698 N N . ILE A 1 88 ? -23.784 -6.780 15.522 1.00 72.00 88 ILE A N 1
ATOM 699 C CA . ILE A 1 88 ? -23.063 -6.010 14.502 1.00 72.00 88 ILE A CA 1
ATOM 700 C C . ILE A 1 88 ? -21.627 -5.837 14.990 1.00 72.00 88 ILE A C 1
ATOM 702 O O . ILE A 1 88 ? -21.423 -5.285 16.068 1.00 72.00 88 ILE A O 1
ATOM 706 N N . SER A 1 89 ? -20.657 -6.291 14.200 1.00 76.56 89 SER A N 1
ATOM 707 C CA . SER A 1 89 ? -19.245 -5.984 14.411 1.00 76.56 89 SER A CA 1
ATOM 708 C C . SER A 1 89 ? -18.721 -5.107 13.282 1.00 76.56 89 SER A C 1
ATOM 710 O O . SER A 1 89 ? -19.130 -5.240 12.119 1.00 76.56 89 SER A O 1
ATOM 712 N N . TYR A 1 90 ? -17.806 -4.210 13.633 1.00 77.50 90 TYR A N 1
ATOM 713 C CA . TYR A 1 90 ? -17.112 -3.354 12.684 1.00 77.50 90 TYR A CA 1
ATOM 714 C C . TYR A 1 90 ? -15.663 -3.814 12.607 1.00 77.50 90 TYR A C 1
ATOM 716 O O . TYR A 1 90 ? -15.02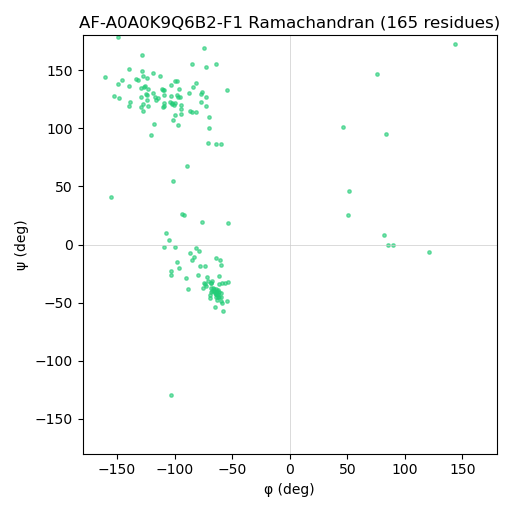5 -4.098 13.617 1.00 77.50 90 TYR A O 1
ATOM 724 N N . THR A 1 91 ? -15.147 -3.960 11.396 1.00 76.62 91 THR A N 1
ATOM 725 C CA . THR A 1 91 ? -13.779 -4.419 11.165 1.00 76.62 91 THR A CA 1
ATOM 726 C C . THR A 1 91 ? -13.056 -3.414 10.300 1.00 76.62 91 THR A C 1
ATOM 728 O O . THR A 1 91 ? -13.559 -3.086 9.227 1.00 76.62 91 THR A O 1
ATOM 731 N N . ILE A 1 92 ? -11.870 -2.991 10.724 1.00 75.62 92 ILE A N 1
ATOM 732 C CA . ILE A 1 92 ? -10.925 -2.293 9.853 1.00 75.62 92 ILE A CA 1
ATOM 733 C C . ILE A 1 92 ? -9.875 -3.304 9.401 1.00 75.62 92 ILE A C 1
ATOM 735 O O . ILE A 1 92 ? -9.173 -3.895 10.216 1.00 75.62 92 ILE A O 1
ATOM 739 N N . ASP A 1 93 ? -9.781 -3.506 8.092 1.00 73.25 93 ASP A N 1
ATOM 740 C CA . ASP A 1 93 ? -8.658 -4.151 7.433 1.00 73.25 93 ASP A CA 1
ATOM 741 C C . ASP A 1 93 ? -7.690 -3.061 6.958 1.00 73.25 93 ASP A C 1
ATOM 743 O O . ASP A 1 93 ? -7.990 -2.311 6.027 1.00 73.25 93 ASP A O 1
ATOM 747 N N . GLN A 1 94 ? -6.513 -3.000 7.566 1.00 70.06 94 GLN A N 1
ATOM 748 C CA . GLN A 1 94 ? -5.440 -2.091 7.183 1.00 70.06 94 GLN A CA 1
ATOM 749 C C . GLN A 1 94 ? -4.306 -2.884 6.535 1.00 70.06 94 GLN A C 1
ATOM 751 O O . GLN A 1 94 ? -3.813 -3.860 7.100 1.00 70.06 94 GLN A O 1
ATOM 756 N N . LEU A 1 95 ? -3.862 -2.462 5.353 1.00 62.22 95 LEU A N 1
ATOM 757 C CA . LEU A 1 95 ? -2.599 -2.928 4.794 1.00 62.22 95 LEU A CA 1
ATOM 758 C C . LEU A 1 95 ? -1.563 -1.825 4.956 1.00 62.22 95 LEU A C 1
ATOM 760 O O . LEU A 1 95 ? -1.732 -0.726 4.428 1.00 62.22 95 LEU A O 1
ATOM 764 N N . ALA A 1 96 ? -0.476 -2.161 5.634 1.00 62.81 96 ALA A N 1
ATOM 765 C CA . ALA A 1 96 ? 0.745 -1.384 5.586 1.00 62.81 96 ALA A CA 1
ATOM 766 C C . ALA A 1 96 ? 1.706 -2.075 4.613 1.00 62.81 96 ALA A C 1
ATOM 768 O O . ALA A 1 96 ? 2.178 -3.192 4.866 1.00 62.81 96 ALA A O 1
ATOM 769 N N . LEU A 1 97 ? 1.966 -1.447 3.467 1.00 59.44 97 LEU A N 1
ATOM 770 C CA . LEU A 1 97 ? 2.933 -1.947 2.495 1.00 59.44 97 LEU A CA 1
ATOM 771 C C . LEU A 1 97 ? 4.305 -1.387 2.832 1.00 59.44 97 LEU A C 1
ATOM 773 O O . LEU A 1 97 ? 4.805 -0.580 2.057 1.00 59.44 97 LEU A O 1
ATOM 777 N N . TYR A 1 98 ? 4.932 -1.776 3.950 1.00 58.91 98 TYR A N 1
ATOM 778 C CA . TYR A 1 98 ? 6.152 -1.062 4.313 1.00 58.91 98 TYR A CA 1
ATOM 779 C C . TYR A 1 98 ? 7.438 -1.839 4.602 1.00 58.91 98 TYR A C 1
ATOM 781 O O . TYR A 1 98 ? 7.595 -2.523 5.605 1.00 58.91 98 TYR A O 1
ATOM 789 N N . TYR A 1 99 ? 8.360 -1.547 3.674 1.00 53.00 99 TYR A N 1
ATOM 790 C CA . TYR A 1 99 ? 9.792 -1.313 3.769 1.00 53.00 99 TYR A CA 1
ATOM 791 C C . TYR A 1 99 ? 10.728 -2.498 3.969 1.00 53.00 99 TYR A C 1
ATOM 793 O O . TYR A 1 99 ? 10.455 -3.503 4.607 1.00 53.00 99 TYR A O 1
ATOM 801 N N . ILE A 1 100 ? 11.895 -2.302 3.360 1.00 49.38 100 ILE A N 1
ATOM 802 C CA . ILE A 1 100 ? 13.036 -3.212 3.270 1.00 49.38 100 ILE A CA 1
ATOM 803 C C . ILE A 1 100 ? 13.639 -3.496 4.669 1.00 49.38 100 ILE A C 1
ATOM 805 O O . ILE A 1 100 ? 14.421 -4.431 4.813 1.00 49.38 100 ILE A O 1
ATOM 809 N N . GLU A 1 101 ? 13.243 -2.744 5.710 1.00 58.00 101 GLU A N 1
ATOM 810 C CA . GLU A 1 101 ? 13.742 -2.859 7.088 1.00 58.00 101 GLU A CA 1
ATOM 811 C C . GLU A 1 101 ? 12.634 -3.097 8.132 1.00 58.00 101 GLU A C 1
ATOM 813 O O . GLU A 1 101 ? 11.676 -2.334 8.261 1.00 58.00 101 GLU A O 1
ATOM 818 N N . TYR A 1 102 ? 12.831 -4.134 8.951 1.00 61.84 102 TYR A N 1
ATOM 819 C CA . TYR A 1 102 ? 11.911 -4.616 9.992 1.00 61.84 102 TYR A CA 1
ATOM 820 C C . TYR A 1 102 ? 11.608 -3.596 11.112 1.00 61.84 102 TYR A C 1
ATOM 822 O O . TYR A 1 102 ? 10.536 -3.636 11.716 1.00 61.84 102 TYR A O 1
ATOM 830 N N . ASP A 1 103 ? 12.528 -2.669 11.395 1.00 61.53 103 ASP A N 1
ATOM 831 C CA . ASP A 1 103 ? 12.415 -1.711 12.509 1.00 61.53 103 ASP A CA 1
ATOM 832 C C . ASP A 1 103 ? 11.292 -0.678 12.299 1.00 61.53 103 ASP A C 1
ATOM 834 O O . ASP A 1 103 ? 10.603 -0.269 13.238 1.00 61.53 103 ASP A O 1
ATOM 838 N N . LEU A 1 104 ? 11.048 -0.294 11.045 1.00 58.88 104 LEU A N 1
ATOM 839 C CA . LEU A 1 104 ? 10.040 0.706 10.699 1.00 58.88 104 LEU A CA 1
ATOM 840 C C . LEU A 1 104 ? 8.613 0.150 10.841 1.00 58.88 104 LEU A C 1
ATOM 842 O O . LEU A 1 104 ? 7.718 0.855 11.309 1.00 58.88 104 LEU A O 1
ATOM 846 N N . ILE A 1 105 ? 8.434 -1.144 10.548 1.00 58.50 105 ILE A N 1
ATOM 847 C CA . ILE A 1 105 ? 7.184 -1.879 10.786 1.00 58.50 105 ILE A CA 1
ATOM 848 C C . ILE A 1 105 ? 6.832 -1.856 12.273 1.00 58.50 105 ILE A C 1
ATOM 850 O O . ILE A 1 105 ? 5.701 -1.542 12.628 1.00 58.50 105 ILE A O 1
ATOM 854 N N . GLN A 1 106 ? 7.793 -2.165 13.148 1.00 65.12 106 GLN A N 1
ATOM 855 C CA . GLN A 1 106 ? 7.559 -2.219 14.594 1.00 65.12 106 GLN A CA 1
ATOM 856 C C . GLN A 1 106 ? 7.185 -0.847 15.165 1.00 65.12 106 GLN A C 1
ATOM 858 O O . GLN A 1 106 ? 6.259 -0.743 15.968 1.00 65.12 106 GLN A O 1
ATOM 863 N N . LYS A 1 107 ? 7.847 0.222 14.706 1.00 67.62 107 LYS A N 1
ATOM 864 C CA . LYS A 1 107 ? 7.520 1.602 15.099 1.00 67.62 107 LYS A CA 1
ATOM 865 C C . LYS A 1 107 ? 6.116 2.009 14.667 1.00 67.62 107 LYS A C 1
ATOM 867 O O . LYS A 1 107 ? 5.361 2.527 15.483 1.00 67.62 107 LYS A O 1
ATOM 872 N N . MET A 1 108 ? 5.751 1.750 13.415 1.00 64.12 108 MET A N 1
ATOM 873 C CA . MET A 1 108 ? 4.417 2.063 12.903 1.00 64.12 108 MET A CA 1
ATOM 874 C C . MET A 1 108 ? 3.338 1.250 13.627 1.00 64.12 108 MET A C 1
ATOM 876 O O . MET A 1 108 ? 2.320 1.801 14.036 1.00 64.12 108 MET A O 1
ATOM 880 N N . LEU A 1 109 ? 3.588 -0.040 13.863 1.00 67.69 109 LEU A N 1
ATOM 881 C CA . LEU A 1 109 ? 2.676 -0.915 14.596 1.00 67.69 109 LEU A CA 1
ATOM 882 C C . LEU A 1 109 ? 2.492 -0.426 16.041 1.00 67.69 109 LEU A C 1
ATOM 884 O O . LEU A 1 109 ? 1.368 -0.377 16.523 1.00 67.69 109 LEU A O 1
ATOM 888 N N . HIS A 1 110 ? 3.553 0.058 16.692 1.00 70.38 110 HIS A N 1
ATOM 889 C CA . HIS A 1 110 ? 3.469 0.703 18.004 1.00 70.38 110 HIS A CA 1
ATOM 890 C C . HIS A 1 110 ? 2.670 2.021 17.982 1.00 70.38 110 HIS A C 1
ATOM 892 O O . HIS A 1 110 ? 1.860 2.271 18.876 1.00 70.38 110 HIS A O 1
ATOM 898 N N . VAL A 1 111 ? 2.847 2.868 16.962 1.00 67.75 111 VAL A N 1
ATOM 899 C CA . VAL A 1 111 ? 2.074 4.117 16.794 1.00 67.75 111 VAL A CA 1
ATOM 900 C C . VAL A 1 111 ? 0.590 3.825 16.576 1.00 67.75 111 VAL A C 1
ATOM 902 O O . VAL A 1 111 ? -0.252 4.475 17.189 1.00 67.75 111 VAL A O 1
ATOM 905 N N . ILE A 1 112 ? 0.265 2.829 15.753 1.00 68.38 112 ILE A N 1
ATOM 906 C CA . ILE A 1 112 ? -1.113 2.397 15.515 1.00 68.38 112 ILE A CA 1
ATOM 907 C C . ILE A 1 112 ? -1.693 1.826 16.815 1.00 68.38 112 ILE A C 1
ATOM 909 O O . ILE A 1 112 ? -2.690 2.333 17.316 1.00 68.38 112 ILE A O 1
ATOM 913 N N . MET A 1 113 ? -1.019 0.860 17.446 1.00 72.50 113 MET A N 1
ATOM 914 C CA . MET A 1 113 ? -1.486 0.249 18.697 1.00 72.50 113 MET A CA 1
ATOM 915 C C . MET A 1 113 ? -1.659 1.251 19.845 1.00 72.50 113 MET A C 1
ATOM 917 O O . MET A 1 113 ? -2.542 1.070 20.673 1.00 72.50 113 MET A O 1
ATOM 921 N N . SER A 1 114 ? -0.834 2.299 19.915 1.00 71.19 114 SER A N 1
ATOM 922 C CA . SER A 1 114 ? -0.935 3.322 20.969 1.00 71.19 114 SER A CA 1
ATOM 923 C C . SER A 1 114 ? -2.059 4.337 20.745 1.00 71.19 114 SER A C 1
ATOM 925 O O . SER A 1 114 ? -2.451 5.019 21.691 1.00 71.19 114 SER A O 1
ATOM 927 N N . ARG A 1 115 ? -2.568 4.462 19.514 1.00 68.56 115 ARG A N 1
ATOM 928 C CA . ARG A 1 115 ? -3.608 5.435 19.145 1.00 68.56 115 ARG A CA 1
ATOM 929 C C . ARG A 1 115 ? -4.996 4.823 18.997 1.00 68.56 115 ARG A C 1
ATOM 931 O O . ARG A 1 115 ? -5.974 5.554 19.114 1.00 68.56 115 ARG A O 1
ATOM 938 N N . LEU A 1 116 ? -5.084 3.520 18.743 1.00 69.19 116 LEU A N 1
ATOM 939 C CA . LEU A 1 116 ? -6.359 2.825 18.598 1.00 69.19 116 LEU A CA 1
ATOM 940 C C . LEU A 1 116 ? -6.957 2.478 19.960 1.00 69.19 116 LEU A C 1
ATOM 942 O O . LEU A 1 116 ? -6.272 1.997 20.861 1.00 69.19 116 LEU A O 1
ATOM 946 N N . SER A 1 117 ? -8.269 2.661 20.082 1.00 64.94 117 SER A N 1
ATOM 947 C CA . SER A 1 117 ? -9.029 2.320 21.296 1.00 64.94 117 SER A CA 1
ATOM 948 C C . SER A 1 117 ? -9.625 0.903 21.223 1.00 64.94 117 SER A C 1
ATOM 950 O O . SER A 1 117 ? -10.683 0.642 21.792 1.00 64.94 117 SER A O 1
ATOM 952 N N . SER A 1 118 ? -9.008 0.011 20.441 1.00 61.75 118 SER A N 1
ATOM 953 C CA . SER A 1 118 ? -9.605 -1.257 20.004 1.00 61.75 118 SER A CA 1
ATOM 954 C C . SER A 1 118 ? -9.445 -2.404 21.002 1.00 61.75 118 SER A C 1
ATOM 956 O O . SER A 1 118 ? -8.468 -2.469 21.746 1.00 61.75 118 SER A O 1
ATOM 958 N N . THR A 1 119 ? -10.361 -3.367 20.922 1.00 60.31 119 THR A N 1
ATOM 959 C CA . THR A 1 119 ? -10.459 -4.511 21.840 1.00 60.31 119 THR A CA 1
ATOM 960 C C . THR A 1 119 ? -9.644 -5.727 21.380 1.00 60.31 119 THR A C 1
ATOM 962 O O . THR A 1 119 ? -9.175 -6.494 22.217 1.00 60.31 119 THR A O 1
ATOM 965 N N . GLU A 1 120 ? -9.448 -5.907 20.066 1.00 72.75 120 GLU A N 1
ATOM 966 C CA . GLU A 1 120 ? -8.750 -7.067 19.490 1.00 72.75 120 GLU A CA 1
ATOM 967 C C . GLU A 1 120 ? -8.089 -6.708 18.145 1.00 72.75 120 GLU A C 1
ATOM 969 O O . GLU A 1 120 ? -8.736 -6.156 17.246 1.00 72.75 120 GLU A O 1
ATOM 974 N N . ILE A 1 121 ? -6.789 -7.005 18.022 1.00 75.50 121 ILE A N 1
ATOM 975 C CA . ILE A 1 121 ? -5.962 -6.715 16.843 1.00 75.50 121 ILE A CA 1
ATOM 976 C C . ILE A 1 121 ? -5.271 -8.003 16.396 1.00 75.50 121 ILE A C 1
ATOM 978 O O . ILE A 1 121 ? -4.458 -8.563 17.131 1.00 75.50 121 ILE A O 1
ATOM 982 N N . ASP A 1 122 ? -5.521 -8.410 15.156 1.00 78.69 122 ASP A N 1
ATOM 983 C CA . ASP A 1 122 ? -4.809 -9.497 14.495 1.00 78.69 122 ASP A CA 1
ATOM 984 C C . ASP A 1 122 ? -3.794 -8.936 13.494 1.00 78.69 122 ASP A C 1
ATOM 986 O O . ASP A 1 122 ? -4.097 -8.021 12.725 1.00 78.69 122 ASP A O 1
ATOM 990 N N . THR A 1 123 ? -2.588 -9.505 13.459 1.00 75.56 123 THR A N 1
ATOM 991 C CA . THR A 1 123 ? -1.547 -9.141 12.485 1.00 75.56 123 THR A CA 1
ATOM 992 C C . THR A 1 123 ? -1.111 -10.363 11.690 1.00 75.56 123 THR A C 1
ATOM 994 O O . THR A 1 123 ? -0.801 -11.407 12.260 1.00 75.56 123 THR A O 1
ATOM 997 N N . TYR A 1 124 ? -1.020 -10.208 10.373 1.00 78.25 124 TYR A N 1
ATOM 998 C CA . TYR A 1 124 ? -0.639 -11.256 9.438 1.00 78.25 124 TYR A CA 1
ATOM 999 C C . TYR A 1 124 ? 0.479 -10.774 8.516 1.00 78.25 124 TYR A C 1
ATOM 1001 O O . TYR A 1 124 ? 0.414 -9.679 7.950 1.00 78.25 124 TYR A O 1
ATOM 1009 N N . ASP A 1 125 ? 1.485 -11.623 8.326 1.00 74.50 125 ASP A N 1
ATOM 1010 C CA . ASP A 1 125 ? 2.459 -11.463 7.251 1.00 74.50 125 ASP A CA 1
ATOM 1011 C C . ASP A 1 125 ? 1.876 -12.088 5.987 1.00 74.50 125 ASP A C 1
ATOM 1013 O O . ASP A 1 125 ? 1.631 -13.294 5.934 1.00 74.50 125 ASP A O 1
ATOM 1017 N N . VAL A 1 126 ? 1.604 -11.261 4.979 1.00 73.62 126 VAL A N 1
ATOM 1018 C CA . VAL A 1 126 ? 1.004 -11.718 3.721 1.00 73.62 126 VAL A CA 1
ATOM 1019 C C . VAL A 1 126 ? 1.821 -11.240 2.536 1.00 73.62 126 VAL A C 1
ATOM 1021 O O . VAL A 1 126 ? 2.459 -10.183 2.569 1.00 73.62 126 VAL A O 1
ATOM 1024 N N . THR A 1 127 ? 1.813 -12.024 1.461 1.00 71.88 127 THR A N 1
ATOM 1025 C CA . THR A 1 127 ? 2.403 -11.560 0.209 1.00 71.88 127 THR A CA 1
ATOM 1026 C C . THR A 1 127 ? 1.498 -10.509 -0.425 1.00 71.88 127 THR A C 1
ATOM 1028 O O . THR A 1 127 ? 0.270 -10.539 -0.286 1.00 71.88 127 THR A O 1
ATOM 1031 N N . TYR A 1 128 ? 2.092 -9.607 -1.205 1.00 67.31 128 TYR A N 1
ATOM 1032 C CA . TYR A 1 128 ? 1.315 -8.657 -2.003 1.00 67.31 128 TYR A CA 1
ATOM 1033 C C . TYR A 1 128 ? 0.310 -9.362 -2.939 1.00 67.31 128 TYR A C 1
ATOM 1035 O O . TYR A 1 128 ? -0.788 -8.860 -3.182 1.00 67.31 128 TYR A O 1
ATOM 1043 N N . PHE A 1 129 ? 0.658 -10.548 -3.447 1.00 69.75 129 PHE A N 1
ATOM 1044 C CA . PHE A 1 129 ? -0.219 -11.323 -4.322 1.00 69.75 129 PHE A CA 1
ATOM 1045 C C . PHE A 1 129 ? -1.436 -11.888 -3.577 1.00 69.75 129 PHE A C 1
ATOM 1047 O O . PHE A 1 129 ? -2.560 -11.763 -4.067 1.00 69.75 129 PHE A O 1
ATOM 1054 N N . ASP A 1 130 ? -1.237 -12.434 -2.376 1.00 74.25 130 ASP A N 1
ATOM 1055 C CA . ASP A 1 130 ? -2.332 -12.920 -1.527 1.00 74.25 130 ASP A CA 1
ATOM 1056 C C . ASP A 1 130 ? -3.285 -11.783 -1.162 1.00 74.25 130 ASP A C 1
ATOM 1058 O O . ASP A 1 130 ? -4.508 -11.936 -1.246 1.00 74.25 130 ASP A O 1
ATOM 1062 N N . PHE A 1 131 ? -2.738 -10.601 -0.863 1.00 69.69 131 PHE A N 1
ATOM 1063 C CA . PHE A 1 131 ? -3.538 -9.398 -0.666 1.00 69.69 131 PHE A CA 1
ATOM 1064 C C . PHE A 1 131 ? -4.377 -9.051 -1.909 1.00 69.69 131 PHE A C 1
ATOM 1066 O O . PHE A 1 131 ? -5.593 -8.866 -1.803 1.00 69.69 131 PHE A O 1
ATOM 1073 N N . LEU A 1 132 ? -3.770 -9.000 -3.101 1.00 69.19 132 LEU A N 1
ATOM 1074 C CA . LEU A 1 132 ? -4.493 -8.690 -4.339 1.00 69.19 132 LEU A CA 1
ATOM 1075 C C . LEU A 1 132 ? -5.613 -9.695 -4.626 1.00 69.19 132 LEU A C 1
ATOM 1077 O O . LEU A 1 132 ? -6.713 -9.299 -5.023 1.00 69.19 132 LEU A O 1
ATOM 1081 N N . ASN A 1 133 ? -5.361 -10.985 -4.412 1.00 73.88 133 ASN A N 1
ATOM 1082 C CA . ASN A 1 133 ? -6.370 -12.026 -4.581 1.00 73.88 133 ASN A CA 1
ATOM 1083 C C . ASN A 1 133 ? -7.520 -11.862 -3.589 1.00 73.88 133 ASN A C 1
ATOM 1085 O O . ASN A 1 133 ? -8.682 -12.019 -3.962 1.00 73.88 133 ASN A O 1
ATOM 1089 N N . ARG A 1 134 ? -7.227 -11.458 -2.351 1.00 71.19 134 ARG A N 1
ATOM 1090 C CA . ARG A 1 134 ? -8.227 -11.159 -1.319 1.00 71.19 134 ARG A CA 1
ATOM 1091 C C . ARG A 1 134 ? -9.121 -9.980 -1.705 1.00 71.19 134 ARG A C 1
ATOM 1093 O O . ARG A 1 134 ? -10.334 -10.035 -1.496 1.00 71.19 134 ARG A O 1
ATOM 1100 N N . VAL A 1 135 ? -8.551 -8.906 -2.252 1.00 65.94 135 VAL A N 1
ATOM 1101 C CA . VAL A 1 135 ? -9.323 -7.746 -2.737 1.00 65.94 135 VAL A CA 1
ATOM 1102 C C . VAL A 1 135 ? -10.191 -8.134 -3.939 1.00 65.94 135 VAL A C 1
ATOM 1104 O O . VAL A 1 135 ? -11.346 -7.722 -4.023 1.00 65.94 135 VAL A O 1
ATOM 1107 N N . ARG A 1 136 ? -9.679 -8.982 -4.841 1.00 62.94 136 ARG A N 1
ATOM 1108 C CA . ARG A 1 136 ? -10.402 -9.444 -6.041 1.00 62.94 136 ARG A CA 1
ATOM 1109 C C . ARG A 1 136 ? -11.490 -10.486 -5.759 1.00 62.94 136 ARG A C 1
ATOM 1111 O O . ARG A 1 136 ? -12.540 -10.450 -6.396 1.00 62.94 136 ARG A O 1
ATOM 1118 N N . GLY A 1 137 ? -11.258 -11.405 -4.825 1.00 55.69 137 GLY A N 1
ATOM 1119 C CA . GLY A 1 137 ? -12.080 -12.600 -4.606 1.00 55.69 137 GLY A CA 1
ATOM 1120 C C . GLY A 1 137 ? -13.356 -12.404 -3.781 1.00 55.69 137 GLY A C 1
ATOM 1121 O O . GLY A 1 137 ? -14.123 -13.347 -3.615 1.00 55.69 137 GLY A O 1
ATOM 1122 N N . ARG A 1 138 ? -13.633 -11.208 -3.247 1.00 55.16 138 ARG A N 1
ATOM 1123 C CA . ARG A 1 138 ? -14.697 -11.009 -2.240 1.00 55.16 138 ARG A CA 1
ATOM 1124 C C . ARG A 1 138 ? -15.995 -10.408 -2.786 1.00 55.16 138 ARG A C 1
ATOM 1126 O O . ARG A 1 138 ? -16.504 -9.429 -2.253 1.00 55.16 138 ARG A O 1
ATOM 1133 N N . ARG A 1 139 ? -16.565 -11.044 -3.818 1.00 45.47 139 ARG A N 1
ATOM 1134 C CA . ARG A 1 139 ? -17.930 -10.756 -4.321 1.00 45.47 139 ARG A CA 1
ATOM 1135 C C . ARG A 1 139 ? -19.000 -11.789 -3.947 1.00 45.47 139 ARG A C 1
ATOM 1137 O O . ARG A 1 139 ? -20.131 -11.652 -4.398 1.00 45.47 139 ARG A O 1
ATOM 1144 N N . VAL A 1 140 ? -18.698 -12.812 -3.147 1.00 41.19 140 VAL A N 1
ATOM 1145 C CA . VAL A 1 140 ? -19.656 -13.907 -2.914 1.00 41.19 140 VAL A CA 1
ATOM 1146 C C . VAL A 1 140 ? -19.850 -14.168 -1.420 1.00 41.19 140 VAL A C 1
ATOM 1148 O O . VAL A 1 140 ? -18.909 -14.539 -0.726 1.00 41.19 140 VAL A O 1
ATOM 1151 N N . GLY A 1 141 ? -21.086 -13.988 -0.938 1.00 41.69 141 GLY A N 1
ATOM 1152 C CA . GLY A 1 141 ? -21.616 -14.787 0.175 1.00 41.69 141 GLY A CA 1
ATOM 1153 C C . GLY A 1 141 ? -22.078 -14.087 1.459 1.00 41.69 141 GLY A C 1
ATOM 1154 O O . GLY A 1 141 ? -22.637 -14.760 2.318 1.00 41.69 141 GLY A O 1
ATOM 1155 N N . SER A 1 142 ? -21.907 -12.778 1.659 1.00 40.19 142 SER A N 1
ATOM 1156 C CA . SER A 1 142 ? -22.409 -12.125 2.887 1.00 40.19 142 SER A CA 1
ATOM 1157 C C . SER A 1 142 ? -22.803 -10.675 2.634 1.00 40.19 142 SER A C 1
ATOM 11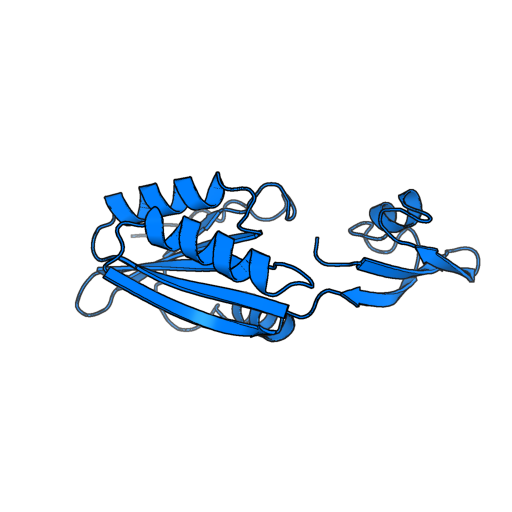59 O O . SER A 1 142 ? -22.071 -9.959 1.955 1.00 40.19 142 SER A O 1
ATOM 1161 N N . LYS A 1 143 ? -23.938 -10.230 3.194 1.00 43.59 143 LYS A N 1
ATOM 1162 C CA . LYS A 1 143 ? -24.349 -8.816 3.203 1.00 43.59 143 LYS A CA 1
ATOM 1163 C C . LYS A 1 143 ? -23.330 -8.010 4.023 1.00 43.59 143 LYS A C 1
ATOM 1165 O O . LYS A 1 143 ? -23.491 -7.861 5.230 1.00 43.59 143 LYS A O 1
ATOM 1170 N N . LYS A 1 144 ? -22.254 -7.560 3.376 1.00 51.44 144 LYS A N 1
ATOM 1171 C CA . LYS A 1 144 ? -21.211 -6.701 3.945 1.00 51.44 144 LYS A CA 1
ATOM 1172 C C . LYS A 1 144 ? -21.337 -5.320 3.323 1.00 51.44 144 LYS A C 1
ATOM 1174 O O . LYS A 1 144 ? -21.260 -5.191 2.104 1.00 51.44 144 LYS A O 1
ATOM 1179 N N . ALA A 1 145 ? -21.536 -4.309 4.158 1.00 53.53 145 ALA A N 1
ATOM 1180 C CA . ALA A 1 145 ? -21.385 -2.921 3.744 1.00 53.53 145 ALA A CA 1
ATOM 1181 C C . ALA A 1 145 ? -19.899 -2.549 3.838 1.00 53.53 145 ALA A C 1
ATOM 1183 O O . ALA A 1 145 ? -19.224 -2.939 4.795 1.00 53.53 145 ALA A O 1
ATOM 1184 N N . ARG A 1 146 ? -19.395 -1.860 2.812 1.00 60.75 146 ARG A N 1
ATOM 1185 C CA . ARG A 1 146 ? -17.973 -1.578 2.597 1.00 60.75 146 ARG A CA 1
ATOM 1186 C C . ARG A 1 146 ? -17.743 -0.070 2.658 1.00 60.75 146 ARG A C 1
ATOM 1188 O O . ARG A 1 146 ? -18.391 0.661 1.917 1.00 60.75 146 ARG A O 1
ATOM 1195 N N . ILE A 1 147 ? -16.811 0.371 3.498 1.00 64.19 147 ILE A N 1
ATOM 1196 C CA . ILE A 1 147 ? -16.373 1.769 3.594 1.00 64.19 147 ILE A CA 1
ATOM 1197 C C . ILE A 1 147 ? -14.888 1.792 3.235 1.00 64.19 147 ILE A C 1
ATOM 1199 O O . ILE A 1 147 ? -14.051 1.362 4.024 1.00 64.19 147 ILE A O 1
ATOM 1203 N N . VAL A 1 148 ? -14.556 2.231 2.021 1.00 59.50 148 VAL A N 1
ATOM 1204 C CA . VAL A 1 148 ? -13.167 2.256 1.529 1.00 59.50 148 VAL A CA 1
ATOM 1205 C C . VAL A 1 148 ? -12.582 3.650 1.711 1.00 59.50 148 VAL A C 1
ATOM 1207 O O . VAL A 1 148 ? -13.180 4.619 1.247 1.00 59.50 148 VAL A O 1
ATOM 1210 N N . GLY A 1 149 ? -11.402 3.735 2.326 1.00 54.69 149 GLY A N 1
ATOM 1211 C CA . GLY A 1 149 ? -10.576 4.938 2.339 1.00 54.69 149 GLY A CA 1
ATOM 1212 C C . GLY A 1 149 ? -9.191 4.634 1.774 1.00 54.69 149 GLY A C 1
ATOM 1213 O O . GLY A 1 149 ? -8.474 3.793 2.305 1.00 54.69 149 GLY A O 1
ATOM 1214 N N . CYS A 1 150 ? -8.805 5.298 0.687 1.00 44.94 150 CYS A N 1
ATOM 1215 C CA . CYS A 1 150 ? -7.435 5.223 0.177 1.00 44.94 150 CYS A CA 1
ATOM 1216 C C . CYS A 1 150 ? -6.619 6.408 0.698 1.00 44.94 150 CYS A C 1
ATOM 1218 O O . CYS A 1 150 ? -7.070 7.550 0.593 1.00 44.94 150 CYS A O 1
ATOM 1220 N N . SER A 1 151 ? -5.408 6.133 1.188 1.00 43.53 151 SER A N 1
ATOM 1221 C CA . SER A 1 151 ? -4.381 7.157 1.396 1.00 43.53 151 SER A CA 1
ATOM 1222 C C . SER A 1 151 ? -3.956 7.777 0.058 1.00 43.53 151 SER A C 1
ATOM 1224 O O . SER A 1 151 ? -4.076 7.168 -1.013 1.00 43.53 151 SER A O 1
ATOM 1226 N N . ALA A 1 152 ? -3.455 9.012 0.111 1.00 37.75 152 ALA A N 1
ATOM 1227 C CA . ALA A 1 152 ? -3.090 9.828 -1.044 1.00 37.75 152 ALA A CA 1
ATOM 1228 C C . ALA A 1 152 ? -2.000 9.207 -1.951 1.00 37.75 152 ALA A C 1
ATOM 1230 O O . ALA A 1 152 ? -1.883 9.605 -3.113 1.00 37.75 152 ALA A O 1
ATOM 1231 N N . SER A 1 153 ? -1.234 8.221 -1.468 1.00 37.97 153 SER A N 1
ATOM 1232 C CA . SER A 1 153 ? -0.103 7.597 -2.177 1.00 37.97 153 SER A CA 1
ATOM 1233 C C . SER A 1 153 ? -0.490 6.448 -3.139 1.00 37.97 153 SER A C 1
ATOM 1235 O O . SER A 1 153 ? 0.303 6.054 -4.013 1.00 37.97 153 SER A O 1
ATOM 1237 N N . MET A 1 154 ? -1.723 5.926 -3.054 1.00 34.94 154 MET A N 1
ATOM 1238 C CA . MET A 1 154 ? -2.255 4.879 -3.938 1.00 34.94 154 MET A CA 1
ATOM 1239 C C . MET A 1 154 ? -3.508 5.344 -4.695 1.00 34.94 154 MET A C 1
ATOM 1241 O O . MET A 1 154 ? -4.632 5.200 -4.240 1.00 34.94 154 MET A O 1
ATOM 1245 N N . VAL A 1 155 ? -3.284 5.840 -5.918 1.00 30.97 155 VAL A N 1
ATOM 1246 C CA . VAL A 1 155 ? -4.214 5.839 -7.066 1.00 30.97 155 VAL A CA 1
ATOM 1247 C C . VAL A 1 155 ? -5.666 6.271 -6.764 1.00 30.97 155 VAL A C 1
ATOM 1249 O O . VAL A 1 155 ? -6.531 5.483 -6.391 1.00 30.97 155 VAL A O 1
ATOM 1252 N N . LYS A 1 156 ? -5.953 7.527 -7.120 1.00 30.42 156 LYS A N 1
ATOM 1253 C CA . LYS A 1 156 ? -7.251 8.234 -7.172 1.00 30.42 156 LYS A CA 1
ATOM 1254 C C . LYS A 1 156 ? -8.400 7.586 -7.989 1.00 30.42 156 LYS A C 1
ATOM 1256 O O . LYS A 1 156 ? -9.337 8.294 -8.339 1.00 30.42 156 LYS A O 1
ATOM 1261 N N . SER A 1 157 ? -8.391 6.295 -8.334 1.00 30.12 157 SER A N 1
ATOM 1262 C CA . SER A 1 157 ? -9.341 5.740 -9.324 1.00 30.12 157 SER A CA 1
ATOM 1263 C C . SER A 1 157 ? -10.468 4.838 -8.801 1.00 30.12 157 SER A C 1
ATOM 1265 O O . SER A 1 157 ? -11.173 4.255 -9.620 1.00 30.12 157 SER A O 1
ATOM 1267 N N . SER A 1 158 ? -10.712 4.711 -7.488 1.00 31.42 158 SER A N 1
ATOM 1268 C CA . SER A 1 158 ? -11.866 3.906 -7.023 1.00 31.42 158 SER A CA 1
ATOM 1269 C C . SER A 1 158 ? -12.429 4.268 -5.643 1.00 31.42 158 SER A C 1
ATOM 1271 O O . SER A 1 158 ? -12.807 3.390 -4.870 1.00 31.42 158 SER A O 1
ATOM 1273 N N . CYS A 1 159 ? -12.531 5.559 -5.330 1.00 28.44 159 CYS A N 1
ATOM 1274 C CA . CYS A 1 159 ? -13.307 5.990 -4.169 1.00 28.44 159 CYS A CA 1
ATOM 1275 C C . CYS A 1 159 ? -14.778 6.183 -4.572 1.00 28.44 159 CYS A C 1
ATOM 1277 O O . CYS A 1 159 ? -15.066 6.896 -5.528 1.00 28.44 159 CYS A O 1
ATOM 1279 N N . ILE A 1 160 ? -15.674 5.581 -3.783 1.00 31.31 160 ILE A N 1
ATOM 1280 C CA . ILE A 1 160 ? -17.147 5.622 -3.846 1.00 31.31 160 ILE A CA 1
ATOM 1281 C C . ILE A 1 160 ? -17.776 4.631 -4.847 1.00 31.31 160 ILE A C 1
ATOM 1283 O O . ILE A 1 160 ? -17.986 4.920 -6.020 1.00 31.31 160 ILE A O 1
ATOM 1287 N N . GLN A 1 161 ? -18.179 3.463 -4.338 1.00 33.53 161 GLN A N 1
ATOM 1288 C CA . GLN A 1 161 ? -19.397 2.804 -4.817 1.00 33.53 161 GLN A CA 1
ATOM 1289 C C . GLN A 1 161 ? -20.480 3.100 -3.780 1.00 33.53 161 GLN A C 1
ATOM 1291 O O . GLN A 1 161 ? -20.421 2.580 -2.666 1.00 33.53 161 GLN A O 1
ATOM 1296 N N . GLU A 1 162 ? -21.422 3.978 -4.130 1.00 27.34 162 GLU A N 1
ATOM 1297 C CA . GLU A 1 162 ? -22.609 4.232 -3.315 1.00 27.34 162 GLU A CA 1
ATOM 1298 C C . GLU A 1 162 ? -23.340 2.906 -3.047 1.00 27.34 162 GLU A C 1
ATOM 1300 O O . GLU A 1 162 ? -23.557 2.119 -3.980 1.00 27.34 162 GLU A O 1
ATOM 1305 N N . PRO A 1 163 ? -23.741 2.617 -1.800 1.00 33.81 163 PRO A N 1
ATOM 1306 C CA . PRO A 1 163 ? -24.669 1.535 -1.560 1.00 33.81 163 PRO A CA 1
ATOM 1307 C C . PRO A 1 163 ? -26.030 1.964 -2.114 1.00 33.81 163 PRO A C 1
ATOM 1309 O O . PRO A 1 163 ? -26.705 2.813 -1.537 1.00 33.81 163 PRO A O 1
ATOM 1312 N N . ASN A 1 164 ? -26.457 1.338 -3.214 1.00 26.62 164 ASN A N 1
ATOM 1313 C CA . ASN A 1 164 ? -27.876 1.232 -3.543 1.00 26.62 164 ASN A CA 1
ATOM 1314 C C . ASN A 1 164 ? -28.566 0.479 -2.394 1.00 26.62 164 ASN A C 1
ATOM 1316 O O . ASN A 1 164 ? -28.690 -0.746 -2.4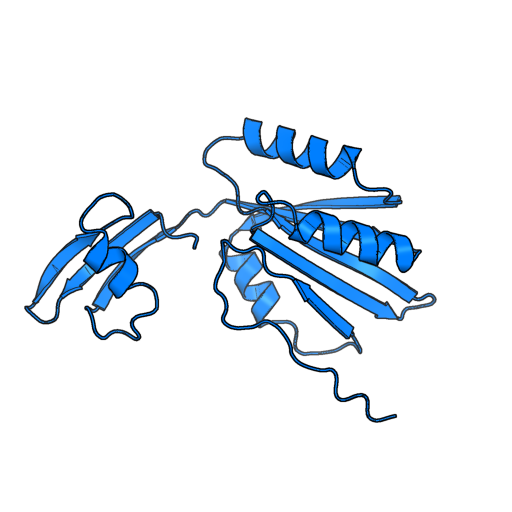08 1.00 26.62 164 ASN A O 1
ATOM 1320 N N . LEU A 1 165 ? -28.971 1.225 -1.368 1.00 28.78 165 LEU A N 1
ATOM 1321 C CA . LEU A 1 165 ? -29.926 0.805 -0.357 1.00 28.78 165 LEU A CA 1
ATOM 1322 C C . LEU A 1 165 ? -31.299 0.754 -1.030 1.00 28.78 165 LEU A C 1
ATOM 1324 O O . LEU A 1 165 ? -32.043 1.729 -1.028 1.00 28.78 165 LEU A O 1
ATOM 1328 N N . GLN A 1 166 ? -31.627 -0.383 -1.639 1.00 27.78 166 GLN A N 1
ATOM 1329 C CA . GLN A 1 166 ? -33.029 -0.751 -1.794 1.00 27.78 166 GLN A CA 1
ATOM 1330 C C . GLN A 1 166 ? -33.443 -1.493 -0.522 1.00 27.78 166 GLN A C 1
ATOM 1332 O O . GLN A 1 166 ? -32.865 -2.532 -0.189 1.00 27.78 166 GLN A O 1
ATOM 1337 N N . PHE A 1 167 ? -34.360 -0.861 0.214 1.00 35.53 167 PHE A N 1
ATOM 1338 C CA . PHE A 1 167 ? -35.057 -1.418 1.371 1.00 35.53 167 PHE A CA 1
ATOM 1339 C C . PHE A 1 167 ? -35.856 -2.667 0.991 1.00 35.53 167 PHE A C 1
ATOM 1341 O O . PHE A 1 167 ? -36.394 -2.697 -0.139 1.00 35.53 167 PHE A O 1
#

Organism: Zostera marina (NCBI:txid29655)

Radius of gyration: 18.78 Å; Cα contacts (8 Å, |Δi|>4): 265; chains: 1; bounding box: 51×26×53 Å

Secondary structure (DSSP, 8-state):
--EEEEEEE-TTS-EEEEBTTBSHHHHHHHSSSTTTT-EEEEEEE--EEEEEEEEES-HHHHHHHHHHHHH-TT-SEEEEEEEESSSEEEEEEEEE---S-HHHHHHHHHHHHHH---SEEEEEEEEHHHHHHHHHS--SSS--EEEEE--TTS-SS----------

InterPro domains:
  IPR015345 Cytokinin dehydrogenase 1, FAD/cytokinin binding domain [PF09265] (49-83)
  IPR016164 FAD-linked oxidase-like, C-terminal [SSF55103] (49-139)
  IPR016169 FAD-binding, type PCMH, subdomain 2 [G3DSA:3.30.465.10] (2-48)
  IPR016170 Cytokinin dehydrogenase, C-terminal domain superfamily [G3DSA:3.40.462.10] (49-142)
  IPR036318 FAD-binding, type PCMH-like superfamily [SSF56176] (2-47)
  IPR050432 FAD-linked Oxidoreductases in Biosynthesis Pathways [PTHR13878] (2-152)

Mean predicted aligned error: 12.6 Å

pLDDT: mean 70.21, std 17.64, range [26.62, 95.0]

Sequence (167 aa):
MNVLKLDVITGKGDMMTCSDNHNSELFYGVLGGLGQFGFITRARIILQTKWIKIQYDNFEIFTKDQELLIAMDESDYVEGFLTRGTQISYTIDQLALYYIEYDLIQKMLHVIMSRLSSTEIDTYDVTYFDFLNRVRGRRVGSKKARIVGCSASMVKSSCIQEPNLQF

Nearest PDB structures (foldseek):
  5hmr-assembly1_A  TM=6.050E-01  e=1.177E-11  Zea mays
  4mla-assembly2_B  TM=6.187E-01  e=5.716E-11  Zea mays
  4oal-assembly2_B  TM=5.989E-01  e=1.191E-10  Zea mays
  2lqj-assembly1_A  TM=6.285E-01  e=3.424E-02  Mycobacterium tuberculosis
  1u8s-assembly1_A  TM=4.543E-01  e=1.059E-01  Vibrio cholerae

Foldseek 3Di:
DFWAKWFWQAPVRDTDIDGCPRPNVLVVCCVVVPQNGTDTPDTDGQWKKKKKKFKDQDPVLLVVLQVVLQVDPQFQWWKWKWADDVGIMIMIITMGSDDPDPVVVVVVVVVSVVPRPTDDMDMDIGTPVVVVCVVVVPPDDGPMDMQIRGHPVDDPDDHDDDPPPDD

Solvent-accessible surface area (backbone atoms only — not comparable to full-atom values): 9855 Å² total; per-residue (Å²): 104,69,64,62,33,38,34,31,35,32,91,86,69,50,80,45,69,24,19,87,91,39,58,34,68,60,33,56,42,48,61,84,39,85,60,76,60,28,48,79,78,46,76,42,62,72,54,65,26,42,39,38,40,37,43,32,82,48,68,71,59,46,52,52,50,51,52,51,49,42,72,33,91,78,28,54,33,40,36,35,35,42,45,74,69,100,58,69,37,39,36,42,44,34,34,31,71,56,70,102,47,75,68,59,45,54,52,50,50,49,54,50,62,74,69,53,93,64,85,47,77,48,80,43,88,43,44,50,65,60,52,51,49,56,72,68,66,71,84,77,91,71,90,58,56,74,50,74,43,67,14,93,69,44,73,97,81,78,79,80,78,79,80,84,78,77,131